Protein AF-A0A820FBB7-F1 (afdb_monomer_lite)

pLDDT: mean 71.04, std 9.09, range [51.41, 86.25]

Sequence (69 aa):
MYHIYLNRNGRWPLSKNIIEKLAHMHDFDLTNRFPDIRRFIYLCVNEKTINFLVQMDNLSYGVVFCSVT

Radius of gyration: 10.96 Å; chains: 1; bounding box: 23×20×28 Å

Foldseek 3Di:
DKWWDFDPPDTDDDDPVVVVVLQPPAQCQCCVPPVFFGHWHDWDDDPFKIWTWTQTPVRDITIIIIGDD

Organism: NCBI:txid392033

Structure (mmCIF, N/CA/C/O backbone):
data_AF-A0A820FBB7-F1
#
_entry.id   AF-A0A820FBB7-F1
#
loop_
_atom_site.group_PDB
_atom_site.id
_atom_site.type_symbol
_atom_site.label_atom_id
_atom_site.label_alt_id
_atom_site.label_comp_id
_atom_site.label_asym_id
_atom_site.label_entity_id
_atom_site.label_seq_id
_atom_site.pdbx_PDB_ins_code
_atom_site.Cartn_x
_atom_site.Cartn_y
_atom_site.Cartn_z
_atom_site.occupancy
_atom_site.B_iso_or_equiv
_atom_site.auth_seq_id
_atom_site.auth_comp_id
_atom_site.auth_asym_id
_atom_site.auth_atom_id
_atom_site.pdbx_PDB_model_num
ATOM 1 N N . MET A 1 1 ? -6.439 -3.183 14.439 1.00 55.97 1 MET A N 1
ATOM 2 C CA . MET A 1 1 ? -5.434 -3.691 13.460 1.00 55.97 1 MET A CA 1
ATOM 3 C C . MET A 1 1 ? -5.727 -3.010 12.129 1.00 55.97 1 MET A C 1
ATOM 5 O O . MET A 1 1 ? -6.906 -2.862 11.837 1.00 55.97 1 MET A O 1
ATOM 9 N N . TYR A 1 2 ? -4.737 -2.522 11.372 1.00 56.75 2 TYR A N 1
ATOM 10 C CA . TYR A 1 2 ? -5.016 -1.825 10.104 1.00 56.75 2 TYR A CA 1
ATOM 11 C C . TYR A 1 2 ? -4.949 -2.804 8.936 1.00 56.75 2 TYR A C 1
ATOM 13 O O . TYR A 1 2 ? -4.154 -3.741 8.955 1.00 56.75 2 TYR A O 1
ATOM 21 N N . HIS A 1 3 ? -5.770 -2.585 7.917 1.00 55.94 3 HIS A N 1
ATOM 22 C CA . HIS A 1 3 ? -5.762 -3.393 6.701 1.00 55.94 3 HIS A CA 1
ATOM 23 C C . HIS A 1 3 ? -5.545 -2.489 5.500 1.00 55.94 3 HIS A C 1
ATOM 25 O O . HIS A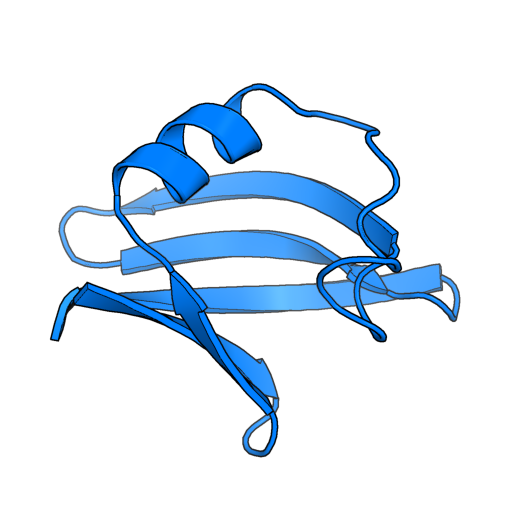 1 3 ? -6.364 -1.607 5.283 1.00 55.94 3 HIS A O 1
ATOM 31 N N . ILE A 1 4 ? -4.469 -2.714 4.746 1.00 60.00 4 ILE A N 1
ATOM 32 C CA . ILE A 1 4 ? -4.240 -2.084 3.443 1.00 60.00 4 ILE A CA 1
ATOM 33 C C . ILE A 1 4 ? -5.139 -2.773 2.431 1.00 60.00 4 ILE A C 1
ATOM 35 O O . ILE A 1 4 ? -5.049 -3.993 2.272 1.00 60.00 4 ILE A O 1
ATOM 39 N N . TYR A 1 5 ? -5.949 -1.984 1.737 1.00 57.28 5 TYR A N 1
ATOM 40 C CA . TYR A 1 5 ? -6.707 -2.416 0.571 1.00 57.28 5 TYR A CA 1
ATOM 41 C C . TYR A 1 5 ? -6.141 -1.728 -0.668 1.00 57.28 5 TYR A C 1
ATOM 43 O O . TYR A 1 5 ? -6.179 -0.500 -0.759 1.00 57.28 5 TYR A O 1
ATOM 51 N N . LEU A 1 6 ? -5.615 -2.517 -1.606 1.00 58.09 6 LEU A N 1
ATOM 52 C CA . LEU A 1 6 ? -5.164 -2.049 -2.917 1.00 58.09 6 LEU A CA 1
ATOM 53 C C . LEU A 1 6 ? -6.051 -2.714 -3.968 1.00 58.09 6 LEU A C 1
ATOM 55 O O . LEU A 1 6 ? -5.867 -3.884 -4.308 1.00 58.09 6 LEU A O 1
ATOM 59 N N . ASN A 1 7 ? -7.085 -1.992 -4.403 1.00 51.50 7 ASN A N 1
ATOM 60 C CA . ASN A 1 7 ? -8.240 -2.570 -5.094 1.00 51.50 7 ASN A CA 1
ATOM 61 C C . ASN A 1 7 ? -8.883 -3.734 -4.293 1.00 51.50 7 ASN A C 1
ATOM 63 O O . ASN A 1 7 ? -8.397 -4.173 -3.253 1.00 51.50 7 ASN A O 1
ATOM 67 N N . ARG A 1 8 ? -10.057 -4.216 -4.714 1.00 51.41 8 ARG A N 1
ATOM 68 C CA . ARG A 1 8 ? -10.899 -5.130 -3.907 1.00 51.41 8 ARG A CA 1
ATOM 69 C C . ARG A 1 8 ? -10.264 -6.491 -3.549 1.00 51.41 8 ARG A C 1
ATOM 71 O O . ARG A 1 8 ? -10.853 -7.211 -2.750 1.00 51.41 8 ARG A O 1
ATOM 78 N N . ASN A 1 9 ? -9.096 -6.837 -4.100 1.00 53.75 9 ASN A N 1
ATOM 79 C CA . ASN A 1 9 ? -8.525 -8.187 -4.021 1.00 53.75 9 ASN A CA 1
ATOM 80 C C . ASN A 1 9 ? -7.258 -8.312 -3.155 1.00 53.75 9 ASN A C 1
ATOM 82 O O . ASN A 1 9 ? -6.910 -9.427 -2.775 1.00 53.75 9 ASN A O 1
ATOM 86 N N . GLY A 1 10 ? -6.577 -7.213 -2.818 1.00 60.00 10 GLY A N 1
ATOM 87 C CA . GLY A 1 10 ? -5.367 -7.245 -1.992 1.00 60.00 10 GLY A CA 1
ATOM 88 C C . GLY A 1 10 ? -5.647 -6.754 -0.577 1.00 60.00 10 GLY A C 1
ATOM 89 O O . GLY A 1 10 ? -5.966 -5.579 -0.404 1.00 60.00 10 GLY A O 1
ATOM 90 N N . ARG A 1 11 ? -5.538 -7.633 0.431 1.00 64.19 11 ARG A N 1
ATOM 91 C CA . ARG A 1 11 ? -5.647 -7.273 1.856 1.00 64.19 11 ARG A CA 1
ATOM 92 C C . ARG A 1 11 ? -4.350 -7.620 2.572 1.00 64.19 11 ARG A C 1
ATOM 94 O O . ARG A 1 11 ? -4.054 -8.798 2.759 1.00 64.19 11 ARG A O 1
ATOM 101 N N . TRP A 1 12 ? -3.627 -6.608 3.044 1.00 69.88 12 TRP A N 1
ATOM 102 C CA . TRP A 1 12 ? -2.423 -6.815 3.854 1.00 69.88 12 TRP A CA 1
ATOM 103 C C . TRP A 1 12 ? -2.624 -6.274 5.270 1.00 69.88 12 TRP A C 1
ATOM 105 O O . TRP A 1 12 ? -3.020 -5.115 5.433 1.00 69.88 12 TRP A O 1
ATOM 115 N N . PRO A 1 13 ? -2.369 -7.081 6.312 1.00 64.62 13 PRO A N 1
ATOM 116 C CA . PRO A 1 13 ? -2.417 -6.600 7.682 1.00 64.62 13 PRO A CA 1
ATOM 117 C C . PRO A 1 13 ? -1.228 -5.678 7.973 1.00 64.62 13 PRO A C 1
ATOM 119 O O . PRO A 1 13 ? -0.075 -6.057 7.771 1.00 64.62 13 PRO A O 1
ATOM 122 N N . LEU A 1 14 ? -1.497 -4.491 8.515 1.00 68.31 14 LEU A N 1
ATOM 123 C CA . LEU A 1 14 ? -0.486 -3.588 9.059 1.00 68.31 14 LEU A CA 1
ATOM 124 C C . LEU A 1 14 ? -0.716 -3.304 10.541 1.00 68.31 14 LEU A C 1
ATOM 126 O O . LEU A 1 14 ? -1.825 -3.032 11.010 1.00 68.31 14 LEU A O 1
ATOM 130 N N . SER A 1 15 ? 0.384 -3.301 11.289 1.00 65.94 15 SER A 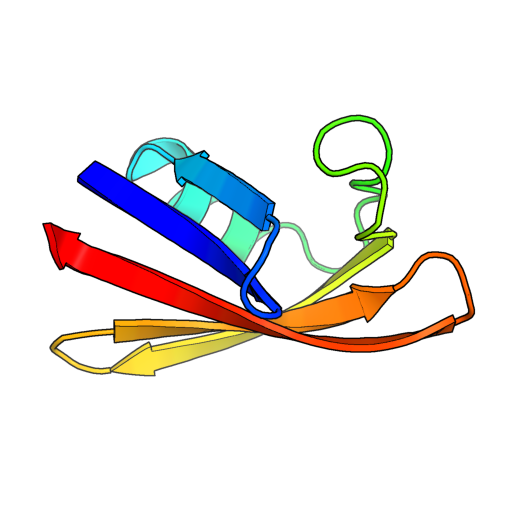N 1
ATOM 131 C CA . SER A 1 15 ? 0.404 -2.774 12.648 1.00 65.94 15 SER A CA 1
ATOM 132 C C . SER A 1 15 ? 0.570 -1.252 12.634 1.00 65.94 15 SER A C 1
ATOM 134 O O . SER A 1 15 ? 1.138 -0.676 11.703 1.00 65.94 15 SER A O 1
ATOM 136 N N . LYS A 1 16 ? 0.102 -0.594 13.701 1.00 67.19 16 LYS A N 1
ATOM 137 C CA . LYS A 1 16 ? 0.221 0.863 13.880 1.00 67.19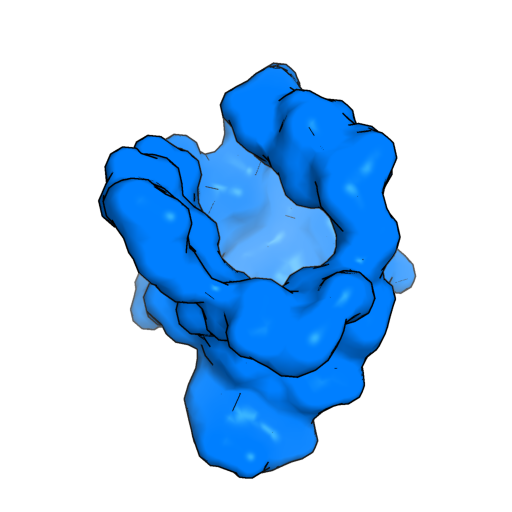 16 LYS A CA 1
ATOM 138 C C . LYS A 1 16 ? 1.677 1.342 13.768 1.00 67.19 16 LYS A C 1
ATOM 140 O O . LYS A 1 16 ? 1.950 2.298 13.055 1.00 67.19 16 LYS A O 1
ATOM 145 N N . ASN A 1 17 ? 2.611 0.604 14.375 1.00 68.50 17 ASN A N 1
ATOM 146 C CA . ASN A 1 17 ? 4.045 0.914 14.331 1.00 68.50 17 ASN A CA 1
ATOM 147 C C . ASN A 1 17 ? 4.615 0.920 12.907 1.00 68.50 17 ASN A C 1
ATOM 149 O O . ASN A 1 17 ? 5.559 1.652 12.623 1.00 68.50 17 ASN A O 1
ATOM 153 N N . ILE A 1 18 ? 4.090 0.077 12.011 1.00 69.62 18 ILE A N 1
ATOM 154 C CA . ILE A 1 18 ? 4.540 0.061 10.616 1.00 69.62 18 ILE A CA 1
ATOM 155 C C . ILE A 1 18 ? 4.021 1.307 9.897 1.00 69.62 18 ILE A C 1
ATOM 157 O O . ILE A 1 18 ? 4.791 1.933 9.182 1.00 69.62 18 ILE A O 1
ATOM 161 N N . ILE A 1 19 ? 2.770 1.712 10.128 1.00 67.75 19 ILE A N 1
ATOM 162 C CA . ILE A 1 19 ? 2.190 2.928 9.534 1.00 67.75 19 ILE A CA 1
ATOM 163 C C . ILE A 1 19 ? 2.974 4.180 9.931 1.00 67.75 19 ILE A C 1
ATOM 165 O O . ILE A 1 19 ? 3.330 4.967 9.060 1.00 67.75 19 ILE A O 1
ATOM 169 N N . GLU A 1 20 ? 3.292 4.334 11.217 1.00 67.19 20 GLU A N 1
ATOM 170 C CA . GLU A 1 20 ? 4.081 5.472 11.708 1.00 67.19 20 GLU A CA 1
ATOM 171 C C . GLU A 1 20 ? 5.467 5.508 11.055 1.00 67.19 20 GLU A C 1
ATOM 173 O O . GLU A 1 20 ? 5.917 6.555 10.610 1.00 67.19 20 GLU A O 1
ATOM 178 N N . LYS A 1 21 ? 6.119 4.351 10.884 1.00 71.75 21 LYS A N 1
ATOM 179 C CA . LYS A 1 21 ? 7.392 4.270 10.151 1.00 71.75 21 LYS A CA 1
ATOM 180 C C . LYS A 1 21 ? 7.245 4.635 8.671 1.00 71.75 21 LYS A C 1
ATOM 182 O O . LYS A 1 21 ? 8.109 5.314 8.127 1.00 71.75 21 LYS A O 1
ATOM 187 N N . LEU A 1 22 ? 6.180 4.173 8.016 1.00 68.88 22 LEU A N 1
ATOM 188 C CA . LEU A 1 22 ? 5.926 4.425 6.594 1.00 68.88 22 LEU A CA 1
ATOM 189 C C . LEU A 1 22 ? 5.594 5.892 6.308 1.00 68.88 22 LEU A C 1
ATOM 191 O O . LEU A 1 22 ? 5.974 6.391 5.255 1.00 68.88 22 LEU A O 1
ATOM 195 N N . ALA A 1 23 ? 4.962 6.593 7.254 1.00 63.56 23 ALA A N 1
ATOM 196 C CA . ALA A 1 23 ? 4.678 8.025 7.162 1.00 63.56 23 ALA A CA 1
ATOM 197 C C . ALA A 1 23 ? 5.938 8.882 6.952 1.00 63.56 23 ALA A C 1
ATOM 199 O O . ALA A 1 23 ? 5.84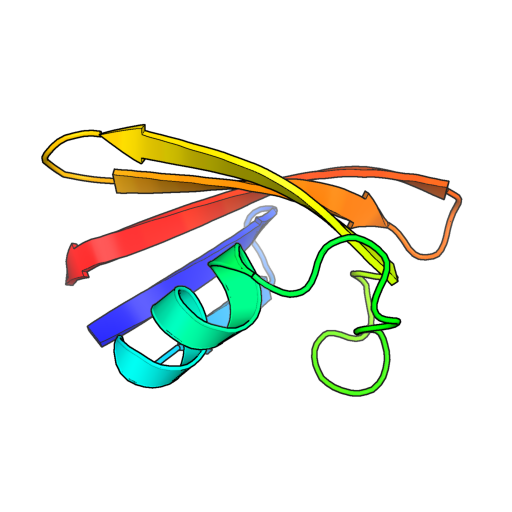9 9.970 6.397 1.00 63.56 23 ALA A O 1
ATOM 200 N N . HIS A 1 24 ? 7.100 8.387 7.386 1.00 66.69 24 HIS A N 1
ATOM 201 C CA . HIS A 1 24 ? 8.385 9.078 7.274 1.00 66.69 24 HIS A CA 1
ATOM 202 C C . HIS A 1 24 ? 9.266 8.549 6.131 1.00 66.69 24 HIS A C 1
ATOM 204 O O . HIS A 1 24 ? 10.319 9.119 5.858 1.00 66.69 24 HIS A O 1
ATOM 210 N N . MET A 1 25 ? 8.858 7.467 5.459 1.00 66.25 25 MET A N 1
ATOM 211 C CA . MET A 1 25 ? 9.603 6.829 4.367 1.00 66.25 25 MET A CA 1
ATOM 212 C C . MET A 1 25 ? 9.093 7.299 3.003 1.00 66.25 25 MET A C 1
ATOM 214 O O . MET A 1 25 ? 8.625 6.506 2.184 1.00 66.25 25 MET A O 1
ATOM 218 N N . HIS A 1 26 ? 9.187 8.604 2.758 1.00 60.53 26 HIS A N 1
ATOM 219 C CA . HIS A 1 26 ? 9.021 9.136 1.409 1.00 60.53 26 HIS A CA 1
ATOM 220 C C . HIS A 1 26 ? 10.127 8.552 0.506 1.00 60.53 26 HIS A C 1
ATOM 222 O O . HIS A 1 26 ? 11.283 8.481 0.915 1.00 60.53 26 HIS A O 1
ATOM 228 N N . ASP A 1 27 ? 9.762 8.088 -0.693 1.00 63.44 27 ASP A N 1
ATOM 229 C CA . ASP A 1 27 ? 10.670 7.534 -1.718 1.00 63.44 27 ASP A CA 1
ATOM 230 C C . ASP A 1 27 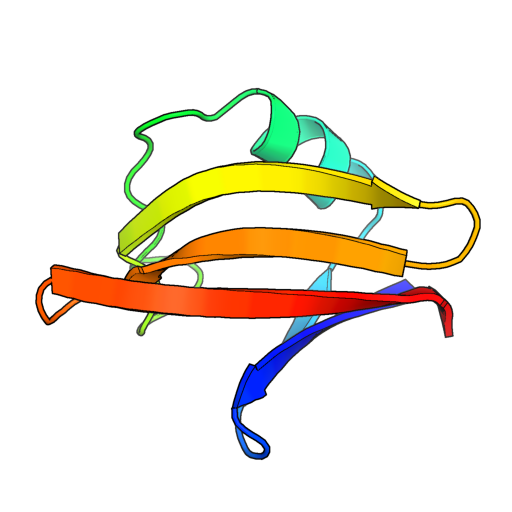? 11.365 6.183 -1.448 1.00 63.44 27 ASP A C 1
ATOM 232 O O . ASP A 1 27 ? 12.176 5.745 -2.265 1.00 63.44 27 ASP A O 1
ATOM 236 N N . PHE A 1 28 ? 11.025 5.456 -0.380 1.00 70.94 28 PHE A N 1
ATOM 237 C CA . PHE A 1 28 ? 11.549 4.096 -0.185 1.00 70.94 28 PHE A CA 1
ATOM 238 C C . PHE A 1 28 ? 10.871 3.085 -1.127 1.00 70.94 28 PHE A C 1
ATOM 240 O O . PHE A 1 28 ? 9.647 3.115 -1.274 1.00 70.94 28 PHE A O 1
ATOM 247 N N . ASP A 1 29 ? 11.649 2.173 -1.725 1.00 72.12 29 ASP A N 1
ATOM 248 C CA . ASP A 1 29 ? 11.100 1.087 -2.545 1.00 72.12 29 ASP A CA 1
ATOM 249 C C . ASP A 1 29 ? 10.452 0.015 -1.660 1.00 72.12 29 ASP A C 1
ATOM 251 O O . ASP A 1 29 ? 11.085 -0.593 -0.792 1.00 72.12 29 ASP A O 1
ATOM 255 N N . LEU A 1 30 ? 9.161 -0.204 -1.869 1.00 72.00 30 LEU A N 1
ATOM 256 C CA . LEU A 1 30 ? 8.318 -1.055 -1.044 1.00 72.00 30 LEU A CA 1
ATOM 257 C C . LEU A 1 30 ? 7.853 -2.322 -1.750 1.00 72.00 30 LEU A C 1
ATOM 259 O O . LEU A 1 30 ? 7.160 -3.118 -1.111 1.00 72.00 30 LEU A O 1
ATOM 263 N N . THR A 1 31 ? 8.290 -2.560 -2.990 1.00 72.75 31 THR A N 1
ATOM 264 C CA . THR A 1 31 ? 7.902 -3.745 -3.777 1.00 72.75 31 THR A CA 1
ATOM 265 C C . THR A 1 31 ? 8.183 -5.054 -3.039 1.00 72.75 31 THR A C 1
ATOM 267 O O . THR A 1 31 ? 7.370 -5.973 -3.059 1.00 72.75 31 THR A O 1
ATOM 270 N N . ASN A 1 32 ? 9.278 -5.115 -2.272 1.00 75.50 32 ASN A N 1
ATOM 271 C CA . ASN A 1 32 ? 9.623 -6.281 -1.448 1.00 75.50 32 ASN A CA 1
ATOM 272 C C . ASN A 1 32 ? 8.581 -6.615 -0.365 1.00 75.50 32 ASN A C 1
ATOM 274 O O . ASN A 1 32 ? 8.508 -7.755 0.089 1.00 75.50 32 ASN A O 1
ATOM 278 N N . ARG A 1 33 ? 7.810 -5.626 0.106 1.00 74.38 33 ARG A N 1
ATOM 279 C CA . ARG A 1 33 ? 6.765 -5.809 1.131 1.00 74.38 33 ARG A CA 1
ATOM 280 C C . ARG A 1 33 ? 5.365 -5.851 0.534 1.00 74.38 33 ARG A C 1
ATOM 282 O O . ARG A 1 33 ? 4.499 -6.535 1.074 1.00 74.38 33 ARG A O 1
ATOM 289 N N . PHE A 1 34 ? 5.154 -5.113 -0.546 1.00 79.00 34 PHE A N 1
ATOM 290 C CA . PHE A 1 34 ? 3.886 -4.965 -1.238 1.00 79.00 34 PHE A CA 1
ATOM 291 C C . PHE A 1 34 ? 4.173 -5.093 -2.738 1.00 79.00 34 PHE A C 1
ATOM 293 O O . PHE A 1 34 ? 4.590 -4.107 -3.341 1.00 79.00 34 PHE A O 1
ATOM 300 N N . PRO A 1 35 ? 3.972 -6.277 -3.339 1.00 76.50 35 PRO A N 1
ATOM 301 C CA . PRO A 1 35 ? 4.430 -6.579 -4.700 1.00 76.50 35 PRO A CA 1
ATOM 302 C C . PRO A 1 35 ? 3.982 -5.568 -5.763 1.00 76.50 35 PRO A C 1
ATOM 304 O O . PRO A 1 35 ? 4.703 -5.337 -6.725 1.00 76.50 35 PRO A O 1
ATOM 307 N N . ASP A 1 36 ? 2.842 -4.911 -5.536 1.00 80.81 36 ASP A N 1
ATOM 308 C CA . ASP A 1 36 ? 2.241 -3.957 -6.469 1.00 80.81 36 ASP A CA 1
ATOM 309 C C . ASP A 1 36 ? 2.528 -2.482 -6.121 1.00 80.81 36 ASP A C 1
ATOM 311 O O . ASP A 1 36 ? 2.143 -1.583 -6.866 1.00 80.81 36 ASP A O 1
ATOM 315 N N . ILE A 1 37 ? 3.173 -2.198 -4.982 1.00 81.75 37 ILE A N 1
ATOM 316 C CA . ILE A 1 37 ? 3.445 -0.833 -4.509 1.00 81.75 37 ILE A CA 1
ATOM 317 C C . ILE A 1 37 ? 4.941 -0.563 -4.582 1.00 81.75 37 ILE A C 1
ATOM 319 O O . ILE A 1 37 ? 5.730 -1.105 -3.812 1.00 81.75 37 ILE A O 1
ATOM 323 N N . ARG A 1 38 ? 5.321 0.373 -5.448 1.00 83.75 38 ARG A N 1
ATOM 324 C CA . ARG A 1 38 ? 6.698 0.837 -5.576 1.00 83.75 38 ARG A CA 1
ATOM 325 C C . ARG A 1 38 ? 7.098 1.774 -4.452 1.00 83.75 38 ARG A C 1
ATOM 327 O O . ARG A 1 38 ? 8.132 1.564 -3.842 1.00 83.75 38 ARG A O 1
ATOM 334 N N . ARG A 1 39 ? 6.304 2.805 -4.160 1.00 81.75 39 ARG A N 1
ATOM 335 C CA . ARG A 1 39 ? 6.598 3.751 -3.064 1.00 81.75 39 ARG A CA 1
ATOM 336 C C . ARG A 1 39 ? 5.351 4.463 -2.554 1.00 81.75 39 ARG A C 1
ATOM 338 O O . ARG A 1 39 ? 4.388 4.647 -3.302 1.00 81.75 39 ARG A O 1
ATOM 345 N N . PHE A 1 40 ? 5.397 4.920 -1.303 1.00 78.88 40 PHE A N 1
ATOM 346 C CA . PHE A 1 40 ? 4.418 5.868 -0.766 1.00 78.88 40 PHE A CA 1
ATOM 347 C C . PHE A 1 40 ? 4.752 7.286 -1.228 1.00 78.88 40 PHE A C 1
ATOM 349 O O . PHE A 1 40 ? 5.897 7.724 -1.141 1.00 78.88 40 PHE A O 1
ATOM 356 N N . ILE A 1 41 ? 3.737 8.000 -1.712 1.00 78.00 41 ILE A N 1
ATOM 357 C CA . ILE A 1 41 ? 3.865 9.382 -2.188 1.00 78.00 41 ILE A CA 1
ATOM 358 C C . ILE A 1 41 ? 3.317 10.339 -1.141 1.00 78.00 41 ILE A C 1
ATOM 360 O O . ILE A 1 41 ? 3.989 11.286 -0.740 1.00 78.00 41 ILE A O 1
ATOM 364 N N . TYR A 1 42 ? 2.087 10.087 -0.695 1.00 78.88 42 TYR A N 1
ATOM 365 C CA . TYR A 1 42 ? 1.379 10.987 0.201 1.00 78.88 42 TYR A CA 1
ATOM 366 C C . TYR A 1 42 ? 0.561 10.215 1.225 1.00 78.88 42 TYR A C 1
ATOM 368 O O . TYR A 1 42 ? -0.026 9.180 0.911 1.00 78.88 42 TYR A O 1
ATOM 376 N N . LEU A 1 43 ? 0.505 10.753 2.440 1.00 76.00 43 LEU A N 1
ATOM 377 C CA . LEU A 1 43 ? -0.268 10.232 3.556 1.00 76.00 43 LEU A CA 1
ATOM 378 C C . LEU A 1 43 ? -1.376 11.226 3.904 1.00 76.00 43 LEU A C 1
ATOM 380 O O . LEU A 1 43 ? -1.105 12.384 4.210 1.00 76.00 43 LEU A O 1
ATOM 384 N N . CYS A 1 44 ? -2.616 10.751 3.914 1.00 72.00 44 CYS A N 1
ATOM 385 C CA . CYS A 1 44 ? -3.778 11.489 4.386 1.00 72.00 44 CYS A CA 1
ATOM 386 C C . CYS A 1 44 ? -4.393 10.749 5.577 1.00 72.00 44 CYS A C 1
ATOM 388 O O . CYS A 1 44 ? -4.876 9.624 5.443 1.00 72.00 44 CYS A O 1
ATOM 390 N N . VAL A 1 45 ? -4.371 11.379 6.751 1.00 70.00 45 VAL A N 1
ATOM 391 C CA . VAL A 1 45 ? -4.957 10.833 7.979 1.00 70.00 45 VAL A CA 1
ATOM 392 C C . VAL A 1 45 ? -6.223 11.613 8.306 1.00 70.00 45 VAL A C 1
ATOM 394 O O . VAL A 1 45 ? -6.161 12.814 8.544 1.00 70.00 45 VAL A O 1
ATOM 397 N N . ASN A 1 46 ? -7.353 10.912 8.361 1.00 69.94 46 ASN A N 1
ATOM 398 C CA . ASN A 1 46 ? -8.610 11.411 8.916 1.00 69.94 46 ASN A CA 1
ATOM 399 C C . ASN A 1 46 ? -8.918 10.656 10.216 1.00 69.94 46 ASN A C 1
ATOM 401 O O . ASN A 1 46 ? -8.389 9.567 10.440 1.00 69.94 46 ASN A O 1
ATOM 405 N N . GLU A 1 47 ? -9.835 11.175 11.039 1.00 67.38 47 GLU A N 1
ATOM 406 C CA . GLU A 1 47 ? -10.173 10.616 12.364 1.00 67.38 47 GLU A CA 1
ATOM 407 C C . GLU A 1 47 ? -10.475 9.105 12.377 1.00 67.38 47 GLU A C 1
ATOM 409 O O . GLU A 1 47 ? -10.301 8.446 13.398 1.00 67.38 47 GLU A O 1
ATOM 414 N N . LYS A 1 48 ? -10.926 8.541 11.248 1.00 68.44 48 LYS A N 1
ATOM 415 C CA . LYS A 1 48 ? -11.338 7.131 11.130 1.00 68.44 48 LYS A CA 1
ATOM 416 C C . LYS A 1 48 ? -10.557 6.325 10.094 1.00 68.44 48 LYS A C 1
ATOM 418 O O . LYS A 1 48 ? -10.723 5.107 10.023 1.00 68.44 48 LYS A O 1
ATOM 423 N N . THR A 1 49 ? -9.755 6.978 9.257 1.00 71.75 49 THR A N 1
ATOM 424 C CA . THR A 1 49 ? -9.175 6.347 8.066 1.00 71.75 49 THR A CA 1
ATOM 425 C C . THR A 1 49 ? -7.798 6.898 7.780 1.00 71.75 49 THR A C 1
ATOM 427 O O . THR A 1 49 ? -7.590 8.109 7.826 1.00 71.75 49 THR A O 1
ATOM 430 N N . ILE A 1 50 ? -6.889 6.016 7.392 1.00 74.25 50 ILE A N 1
ATOM 431 C CA . ILE A 1 50 ? -5.572 6.395 6.900 1.00 74.25 50 ILE A CA 1
ATOM 432 C C . ILE A 1 50 ? -5.533 6.034 5.419 1.00 74.25 50 ILE A C 1
ATOM 434 O O . ILE A 1 50 ? -5.762 4.887 5.057 1.00 74.25 50 ILE A O 1
ATOM 438 N N . ASN A 1 51 ? -5.280 7.010 4.560 1.00 77.44 51 ASN A N 1
ATOM 439 C CA . ASN A 1 51 ? -5.190 6.820 3.120 1.00 77.44 51 ASN A CA 1
ATOM 440 C C . ASN A 1 51 ? -3.764 7.108 2.673 1.00 77.44 51 ASN A C 1
ATOM 442 O O . ASN A 1 51 ? -3.187 8.119 3.073 1.00 77.44 51 ASN A O 1
ATOM 446 N N . PHE A 1 52 ? -3.218 6.260 1.811 1.00 78.81 52 PHE A N 1
ATOM 447 C CA . PHE A 1 52 ? -1.946 6.531 1.161 1.00 78.81 52 PHE A CA 1
ATOM 448 C C . PHE A 1 52 ? -2.147 6.662 -0.341 1.00 78.81 52 PHE A C 1
ATOM 450 O O . PHE A 1 52 ? -2.715 5.773 -0.972 1.00 78.81 52 PHE A O 1
ATOM 457 N N . LEU A 1 53 ? -1.629 7.739 -0.920 1.00 82.75 53 LEU A N 1
ATOM 458 C CA . LEU A 1 53 ? -1.342 7.776 -2.346 1.00 82.75 53 LEU A CA 1
ATOM 459 C C . LEU A 1 53 ? -0.045 7.003 -2.574 1.00 82.75 53 LEU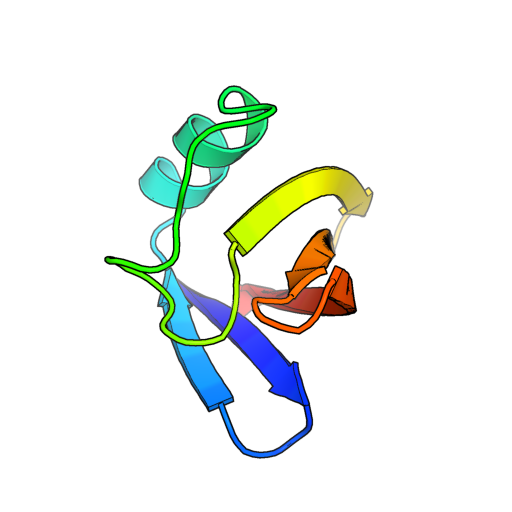 A C 1
ATOM 461 O O . LEU A 1 53 ? 0.986 7.317 -1.969 1.00 82.75 53 LEU A O 1
ATOM 465 N N . VAL A 1 54 ? -0.097 6.006 -3.447 1.00 83.38 54 VAL A N 1
ATOM 466 C CA . VAL A 1 54 ? 1.041 5.154 -3.789 1.00 83.38 54 VAL A CA 1
ATOM 467 C C . VAL A 1 54 ? 1.370 5.245 -5.267 1.00 83.38 54 VAL A C 1
ATOM 469 O O . VAL A 1 54 ? 0.483 5.435 -6.101 1.00 83.38 54 VAL A O 1
ATOM 472 N N . GLN A 1 55 ? 2.650 5.066 -5.585 1.00 85.81 55 GLN A N 1
ATOM 473 C CA . GLN A 1 55 ? 3.069 4.709 -6.932 1.00 85.81 55 GLN A CA 1
ATOM 474 C C . GLN A 1 55 ? 3.080 3.188 -7.050 1.00 85.81 55 GLN A C 1
ATOM 476 O O . GLN A 1 55 ? 3.702 2.509 -6.232 1.00 85.81 55 GLN A O 1
ATOM 481 N N . MET A 1 56 ? 2.421 2.680 -8.079 1.00 86.25 56 MET A N 1
ATOM 482 C CA . MET A 1 56 ? 2.395 1.268 -8.435 1.00 86.25 56 MET A CA 1
ATOM 483 C C . MET A 1 56 ? 3.680 0.871 -9.179 1.00 86.25 56 MET A C 1
ATOM 485 O O . MET A 1 56 ? 4.417 1.728 -9.681 1.00 86.25 56 MET A O 1
ATOM 489 N N . ASP A 1 57 ? 3.956 -0.426 -9.272 1.00 84.75 57 ASP A N 1
ATOM 490 C CA . ASP A 1 57 ? 5.099 -0.980 -10.017 1.00 84.75 57 ASP A CA 1
ATOM 491 C C . ASP A 1 57 ? 5.117 -0.542 -11.499 1.00 84.75 57 ASP A C 1
ATOM 493 O O . ASP A 1 57 ? 6.153 -0.123 -12.023 1.00 84.75 57 ASP A O 1
ATOM 497 N N . ASN A 1 58 ? 3.942 -0.511 -12.131 1.00 85.81 58 ASN A N 1
ATOM 498 C CA . ASN A 1 58 ? 3.690 -0.077 -13.504 1.00 85.81 58 ASN A CA 1
ATOM 499 C C . ASN A 1 58 ? 3.660 1.455 -13.681 1.00 85.81 58 ASN A C 1
ATOM 501 O O . ASN A 1 58 ? 3.180 1.951 -14.699 1.00 85.81 58 ASN A O 1
ATOM 505 N N . LEU A 1 59 ? 4.147 2.204 -12.685 1.00 83.75 59 LEU A N 1
ATOM 506 C CA . LEU A 1 59 ? 4.188 3.670 -12.618 1.00 83.75 59 LEU A CA 1
ATOM 507 C C . LEU A 1 59 ? 2.828 4.373 -12.506 1.00 83.75 59 LEU A C 1
ATOM 509 O O . LEU A 1 59 ? 2.811 5.600 -12.388 1.00 83.75 59 LEU A O 1
ATOM 513 N N . SER A 1 60 ? 1.709 3.642 -12.494 1.00 86.12 60 SER A N 1
ATOM 514 C CA . SER A 1 60 ? 0.392 4.227 -12.227 1.00 86.12 60 SER A CA 1
ATOM 515 C C . SER A 1 60 ? 0.245 4.661 -10.763 1.00 86.12 60 SER A C 1
ATOM 517 O O . SER A 1 60 ? 1.070 4.334 -9.907 1.00 86.12 60 SER A O 1
ATOM 519 N N . TYR A 1 61 ? -0.806 5.426 -10.470 1.00 82.69 61 TYR A N 1
ATOM 520 C CA . TYR A 1 61 ? -1.109 5.888 -9.119 1.00 82.69 61 TYR A CA 1
ATOM 521 C C . TYR A 1 61 ? -2.279 5.097 -8.543 1.00 82.69 61 TYR A C 1
ATOM 523 O O . TYR A 1 61 ? -3.299 4.909 -9.206 1.00 82.69 61 TYR A O 1
ATOM 531 N N . GLY A 1 62 ? -2.131 4.663 -7.295 1.00 79.44 62 GLY A N 1
ATOM 532 C CA . GLY A 1 62 ? -3.160 3.953 -6.544 1.00 79.44 62 GLY A CA 1
ATOM 533 C C . GLY A 1 62 ? -3.458 4.643 -5.219 1.00 79.44 62 GLY A C 1
ATOM 534 O O . GLY A 1 62 ? -2.635 5.394 -4.693 1.00 79.44 62 GLY A O 1
ATOM 535 N N . VAL A 1 63 ? -4.634 4.366 -4.659 1.00 75.81 63 VAL A N 1
ATOM 536 C CA . VAL A 1 63 ? -4.965 4.751 -3.285 1.00 75.81 63 VAL A CA 1
ATOM 537 C C . VAL A 1 63 ? -5.046 3.488 -2.447 1.00 75.81 63 VAL A C 1
ATOM 539 O O . VAL A 1 63 ? -5.859 2.605 -2.709 1.00 75.81 63 VAL A O 1
ATOM 542 N N . VAL A 1 64 ? -4.198 3.421 -1.430 1.00 74.62 64 VAL A N 1
ATOM 543 C CA . VAL A 1 64 ? -4.285 2.433 -0.363 1.00 74.62 64 VAL A CA 1
ATOM 544 C C . VAL A 1 64 ? -5.188 2.984 0.723 1.00 74.62 64 VAL A C 1
ATOM 546 O O . VAL A 1 64 ? -4.912 4.040 1.294 1.00 74.62 64 VAL A O 1
ATOM 549 N N . PHE A 1 65 ? -6.231 2.235 1.046 1.00 71.94 65 PHE A N 1
ATOM 550 C CA . PHE A 1 65 ? -7.096 2.534 2.178 1.00 71.94 65 PHE A CA 1
ATOM 551 C C . PHE A 1 65 ? -6.693 1.691 3.387 1.00 71.94 65 PHE A C 1
ATOM 553 O O . PHE A 1 65 ? -6.509 0.484 3.250 1.00 71.94 65 PHE A O 1
ATOM 560 N N . CYS A 1 66 ? -6.612 2.312 4.562 1.00 69.69 66 CYS A N 1
ATOM 561 C CA . CYS A 1 66 ? -6.456 1.661 5.857 1.00 69.69 66 CYS A CA 1
ATOM 562 C C . CYS A 1 66 ? -7.621 2.040 6.776 1.00 69.69 66 CYS A C 1
ATOM 564 O O . CYS A 1 66 ? -7.708 3.179 7.243 1.00 69.69 66 CYS A O 1
ATOM 566 N N . SER A 1 67 ? -8.484 1.073 7.098 1.00 68.19 67 SER A N 1
ATOM 567 C CA . SER A 1 67 ? -9.463 1.203 8.185 1.00 68.19 67 SER A CA 1
ATOM 568 C C . SER A 1 67 ? -8.994 0.518 9.458 1.00 68.19 67 SER A C 1
ATOM 570 O O . SER A 1 67 ? -8.309 -0.510 9.431 1.00 68.19 67 SER A O 1
ATOM 572 N N . VAL A 1 68 ? -9.411 1.093 10.585 1.00 63.62 68 VAL A N 1
ATOM 573 C CA . VAL A 1 68 ? -9.368 0.428 11.883 1.00 63.62 68 VAL A CA 1
ATOM 574 C C . VAL A 1 68 ? -10.499 -0.600 11.914 1.00 63.62 68 VAL A C 1
ATOM 576 O O . VAL A 1 68 ? -11.670 -0.236 11.839 1.00 63.62 68 VAL A O 1
ATOM 579 N N . THR A 1 69 ? -10.131 -1.874 12.002 1.00 59.00 69 THR A N 1
ATOM 580 C CA . THR A 1 69 ? -10.990 -2.951 12.526 1.00 59.00 69 THR A CA 1
ATOM 581 C C . THR A 1 69 ? -10.591 -3.260 13.952 1.00 59.00 69 THR A C 1
ATOM 583 O O . THR A 1 69 ? -9.350 -3.317 14.197 1.00 59.00 69 THR A O 1
#

Secondary structure (DSSP, 8-state):
-EEEEETTTEEEEE-HHHHHHHHT-TT---TTTSTTEEEEEEEEEETTEEEEEEEETTS-EEEEEEEE-